Protein AF-A0A9K3HLA7-F1 (afdb_monomer)

InterPro domains:
  IPR035647 EF-G domain III/V-like [SSF54980] (9-65)

Radius of gyration: 18.86 Å; Cα contacts (8 Å, |Δi|>4): 36; chains: 1; bounding box: 51×28×44 Å

Solvent-accessible surface area (backbone atoms only — not comparable to full-atom values): 4738 Å² total; per-residue (Å²): 136,83,80,73,79,77,54,87,58,49,62,24,61,78,43,79,64,71,55,81,88,83,86,76,91,86,82,89,78,87,80,93,58,56,54,82,44,87,84,32,75,41,18,53,50,51,30,54,52,27,49,78,69,75,42,70,57,66,77,84,60,71,72,82,73,57,81,86,126

Organism: Helianthus annuus (NCBI:txid4232)

Structure (mmCIF, N/CA/C/O backbone):
data_AF-A0A9K3HLA7-F1
#
_entry.id   AF-A0A9K3HLA7-F1
#
loop_
_atom_site.group_PDB
_atom_site.id
_atom_site.type_symbol
_atom_site.label_atom_id
_atom_site.label_alt_id
_atom_site.label_comp_id
_atom_site.label_asym_id
_atom_site.label_entity_id
_atom_site.label_seq_id
_atom_site.pdbx_PDB_ins_code
_atom_site.Cartn_x
_atom_site.Cartn_y
_atom_site.Cartn_z
_atom_site.occupancy
_atom_site.B_iso_or_equiv
_atom_site.auth_seq_id
_atom_site.auth_comp_id
_atom_site.auth_asym_id
_atom_site.auth_atom_id
_atom_site.pdbx_PDB_model_num
ATOM 1 N N . MET A 1 1 ? 4.180 -18.620 -1.532 1.00 41.22 1 MET A N 1
ATOM 2 C CA . MET A 1 1 ? 5.524 -18.553 -2.150 1.00 41.22 1 MET A CA 1
ATOM 3 C C . MET A 1 1 ? 5.823 -17.084 -2.449 1.00 41.22 1 MET A C 1
ATOM 5 O O . MET A 1 1 ? 5.364 -16.560 -3.454 1.00 41.22 1 MET A O 1
ATOM 9 N N . GLN A 1 2 ? 6.441 -16.372 -1.501 1.00 37.00 2 GLN A N 1
ATOM 10 C CA . GLN A 1 2 ? 6.730 -14.934 -1.613 1.00 37.00 2 GLN A CA 1
ATOM 11 C C . GLN A 1 2 ? 7.834 -14.720 -2.649 1.00 37.00 2 GLN A C 1
ATOM 13 O O . GLN A 1 2 ? 8.891 -15.337 -2.546 1.00 37.00 2 GLN A O 1
ATOM 18 N N . ARG A 1 3 ? 7.579 -13.883 -3.662 1.00 40.75 3 ARG A N 1
ATOM 19 C CA . ARG A 1 3 ? 8.590 -13.525 -4.661 1.00 40.75 3 ARG A CA 1
ATOM 20 C C . ARG A 1 3 ? 9.647 -12.645 -3.981 1.00 40.75 3 ARG A C 1
ATOM 22 O O . ARG A 1 3 ? 9.302 -11.540 -3.562 1.00 40.75 3 ARG A O 1
ATOM 29 N N . PRO A 1 4 ? 10.902 -13.106 -3.838 1.00 51.44 4 PRO A N 1
ATOM 30 C CA . PRO A 1 4 ? 11.973 -12.261 -3.338 1.00 51.44 4 PRO A CA 1
ATOM 31 C C . PRO A 1 4 ? 12.182 -11.135 -4.352 1.00 51.44 4 PRO A C 1
ATOM 33 O O . PRO A 1 4 ? 12.198 -11.385 -5.559 1.00 51.44 4 PRO A O 1
ATOM 36 N N . GLY A 1 5 ? 12.274 -9.894 -3.867 1.00 53.22 5 GLY A N 1
ATOM 37 C CA . GLY A 1 5 ? 12.505 -8.726 -4.711 1.00 53.22 5 GLY A CA 1
ATOM 38 C C . GLY A 1 5 ? 13.659 -8.998 -5.668 1.00 53.22 5 GLY A C 1
ATOM 39 O O . GLY A 1 5 ? 14.750 -9.364 -5.234 1.00 53.22 5 GLY A O 1
ATOM 40 N N . THR A 1 6 ? 13.394 -8.893 -6.971 1.00 54.78 6 THR A N 1
ATOM 41 C CA . THR A 1 6 ? 14.390 -9.140 -8.014 1.00 54.78 6 THR A CA 1
ATOM 42 C C . THR A 1 6 ? 15.640 -8.320 -7.695 1.00 54.78 6 THR A C 1
ATOM 44 O O . THR A 1 6 ? 15.527 -7.096 -7.570 1.00 54.78 6 THR A O 1
ATOM 47 N N . PRO A 1 7 ? 16.816 -8.950 -7.526 1.00 58.56 7 PRO A N 1
ATOM 48 C CA . PRO A 1 7 ? 18.031 -8.214 -7.212 1.00 58.56 7 PRO A CA 1
ATOM 49 C C . PRO A 1 7 ? 18.302 -7.197 -8.325 1.00 58.56 7 PRO A C 1
ATOM 51 O O . PRO A 1 7 ? 17.949 -7.438 -9.479 1.00 58.56 7 PRO A O 1
ATOM 54 N N . LEU A 1 8 ? 18.936 -6.060 -8.010 1.00 58.00 8 LEU A N 1
ATOM 55 C CA . LEU A 1 8 ? 19.285 -5.026 -9.003 1.00 58.00 8 LEU A CA 1
ATOM 56 C C . LEU A 1 8 ? 20.030 -5.592 -10.231 1.00 58.00 8 LEU A C 1
ATOM 58 O O . LEU A 1 8 ? 19.981 -5.011 -11.313 1.00 58.00 8 LEU A O 1
ATOM 62 N N . SER A 1 9 ? 20.675 -6.751 -10.080 1.00 68.19 9 SER A N 1
ATOM 63 C CA . SER A 1 9 ? 21.329 -7.505 -11.148 1.00 68.19 9 SER A CA 1
ATOM 64 C C . SER A 1 9 ? 20.379 -8.134 -12.173 1.00 68.19 9 SER A C 1
ATOM 66 O O . SER A 1 9 ? 20.829 -8.436 -13.273 1.00 68.19 9 SER A O 1
ATOM 68 N N . ALA A 1 10 ? 19.092 -8.315 -11.870 1.00 85.88 10 ALA A N 1
ATOM 69 C CA . ALA A 1 10 ? 18.163 -9.060 -12.717 1.00 85.88 10 ALA A CA 1
ATOM 70 C C . ALA A 1 10 ? 17.993 -8.427 -14.104 1.00 85.88 10 ALA A C 1
ATOM 72 O O . ALA A 1 10 ? 18.153 -9.111 -15.107 1.00 85.88 10 ALA A O 1
ATOM 73 N N . LEU A 1 11 ? 17.761 -7.111 -14.182 1.00 86.31 11 LEU A N 1
ATOM 74 C CA . LEU A 1 11 ? 17.593 -6.429 -15.473 1.00 86.31 11 LEU A CA 1
ATOM 75 C C . LEU A 1 11 ? 18.874 -6.486 -16.313 1.00 86.31 11 LEU A C 1
ATOM 77 O O . LEU A 1 11 ? 18.826 -6.722 -17.519 1.00 86.31 11 LEU A O 1
ATOM 81 N N . ARG A 1 12 ? 20.028 -6.290 -15.670 1.00 86.88 12 ARG A N 1
ATOM 82 C CA . ARG A 1 12 ? 21.326 -6.339 -16.345 1.00 86.88 12 ARG A CA 1
ATOM 83 C C . ARG A 1 12 ? 21.622 -7.750 -16.856 1.00 86.88 12 ARG A C 1
ATOM 85 O O . ARG A 1 12 ? 22.071 -7.899 -17.986 1.00 86.88 12 ARG A O 1
ATOM 92 N N . ALA A 1 13 ? 21.322 -8.776 -16.060 1.00 89.25 13 ALA A N 1
ATOM 93 C CA . ALA A 1 13 ? 21.459 -10.174 -16.457 1.00 89.25 13 ALA A CA 1
ATOM 94 C C . ALA A 1 13 ? 20.535 -10.524 -17.636 1.00 89.25 13 ALA A C 1
ATOM 96 O O . ALA A 1 13 ? 20.996 -11.090 -18.622 1.00 89.25 13 ALA A O 1
ATOM 97 N N . SER A 1 14 ? 19.263 -10.115 -17.593 1.00 92.06 14 SER A N 1
ATOM 98 C 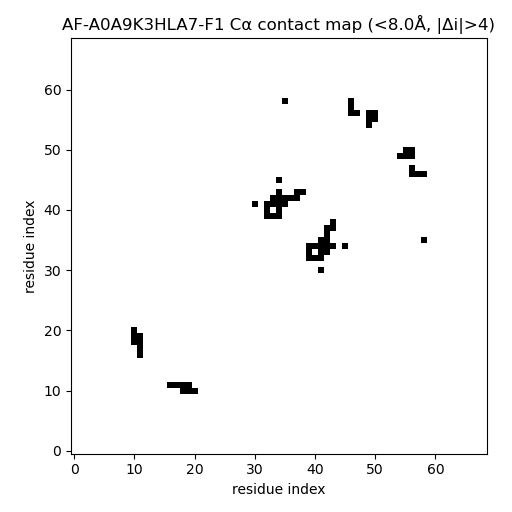CA . SER A 1 14 ? 18.290 -10.366 -18.669 1.00 92.06 14 SER A CA 1
ATOM 99 C C . SER A 1 14 ? 18.579 -9.613 -19.972 1.00 92.06 14 SER A C 1
ATOM 101 O O . SER A 1 14 ? 18.016 -9.956 -21.004 1.00 92.06 14 SER A O 1
ATOM 103 N N . THR A 1 15 ? 19.446 -8.599 -19.944 1.00 91.62 15 THR A N 1
ATOM 104 C CA . THR A 1 15 ? 19.798 -7.773 -21.115 1.00 91.62 15 THR A CA 1
ATOM 105 C C . THR A 1 15 ? 21.254 -7.944 -21.538 1.00 91.62 15 THR A C 1
ATOM 107 O O . THR A 1 15 ? 21.797 -7.098 -22.242 1.00 91.62 15 THR A O 1
ATOM 110 N N . SER A 1 16 ? 21.916 -9.022 -21.100 1.00 91.00 16 SER A N 1
ATOM 111 C CA . SER A 1 16 ? 23.334 -9.285 -21.400 1.00 91.00 16 SER A CA 1
ATOM 112 C C . SER A 1 16 ? 24.251 -8.090 -21.093 1.00 91.00 16 SER A C 1
ATOM 114 O O . SER A 1 16 ? 25.210 -7.817 -21.809 1.00 91.00 16 SER A O 1
ATOM 116 N N . GLY A 1 17 ? 23.942 -7.336 -20.037 1.00 88.00 17 GLY A N 1
ATOM 117 C CA . GLY A 1 17 ? 24.730 -6.183 -19.611 1.00 88.00 17 GLY A CA 1
ATOM 118 C C . GLY A 1 17 ? 24.434 -4.869 -20.328 1.00 88.00 17 GLY A C 1
ATOM 119 O O . GLY A 1 17 ? 25.085 -3.881 -20.000 1.00 88.00 17 GLY A O 1
ATOM 120 N N . GLN A 1 18 ? 23.487 -4.839 -21.267 1.00 90.94 18 GLN A N 1
ATOM 121 C CA . GLN A 1 18 ? 23.250 -3.669 -22.117 1.00 90.94 18 GLN A CA 1
ATOM 122 C C . GLN A 1 18 ? 22.356 -2.611 -21.464 1.00 90.94 18 GLN A C 1
ATOM 124 O O . GLN A 1 18 ? 22.544 -1.422 -21.711 1.00 90.94 18 GLN A O 1
ATOM 129 N N . ALA A 1 19 ? 21.398 -3.012 -20.621 1.00 89.25 19 ALA A N 1
ATOM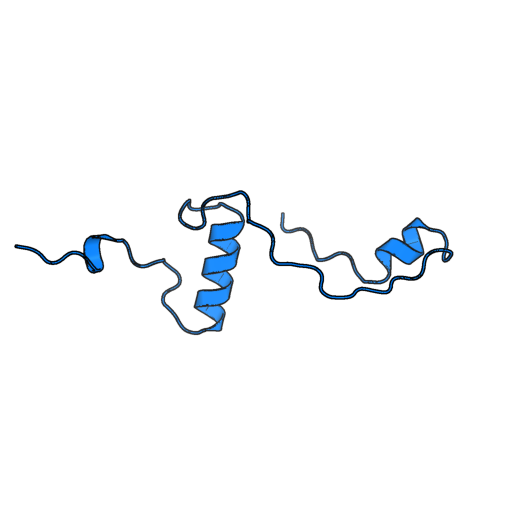 130 C CA . ALA A 1 19 ? 20.518 -2.061 -19.950 1.00 89.25 19 ALA A CA 1
ATOM 131 C C . ALA A 1 19 ? 21.085 -1.602 -18.599 1.00 89.25 19 ALA A C 1
ATOM 133 O O . ALA A 1 19 ? 21.477 -2.412 -17.753 1.00 89.25 19 ALA A O 1
ATOM 134 N N . PHE A 1 20 ? 21.029 -0.287 -18.374 1.00 84.44 20 PHE A N 1
ATOM 135 C CA . PHE A 1 20 ? 21.365 0.370 -17.113 1.00 84.44 20 PHE A CA 1
ATOM 136 C C . PHE A 1 20 ? 20.139 1.085 -16.568 1.00 84.44 20 PHE A C 1
ATOM 138 O O . PHE A 1 20 ? 19.395 1.730 -17.305 1.00 84.44 20 PHE A O 1
ATOM 145 N N . ARG A 1 21 ? 19.904 0.939 -15.266 1.00 83.81 21 ARG A N 1
ATOM 146 C CA . ARG A 1 21 ? 18.657 1.364 -14.643 1.00 83.81 21 ARG A CA 1
ATOM 147 C C . ARG A 1 21 ? 18.873 2.625 -13.814 1.00 83.81 21 ARG A C 1
ATOM 149 O O . ARG A 1 21 ? 19.631 2.598 -12.851 1.00 83.81 21 ARG A O 1
ATOM 156 N N . GLN A 1 22 ? 18.152 3.687 -14.152 1.00 89.06 22 GLN A N 1
ATOM 157 C CA . GLN A 1 22 ? 17.964 4.864 -13.308 1.00 89.06 22 GLN A CA 1
ATOM 158 C C . GLN A 1 22 ? 16.479 4.945 -12.951 1.00 89.06 22 GLN A C 1
ATOM 160 O O . GLN A 1 22 ? 15.623 4.700 -13.799 1.00 89.06 22 GLN A O 1
ATOM 165 N N . CYS A 1 23 ? 16.156 5.197 -11.685 1.00 90.06 23 CYS A N 1
ATOM 166 C CA . CYS A 1 23 ? 14.774 5.268 -11.214 1.00 90.06 23 CYS A CA 1
ATOM 167 C C . CYS A 1 23 ? 14.583 6.547 -10.405 1.00 90.06 23 CYS A C 1
ATOM 169 O O . CYS A 1 23 ? 15.388 6.851 -9.527 1.00 90.06 23 CYS A O 1
ATOM 171 N N . MET A 1 24 ? 13.512 7.272 -10.713 1.00 94.75 24 MET A N 1
ATOM 172 C CA . MET A 1 24 ? 13.037 8.430 -9.965 1.00 94.75 24 MET A CA 1
ATOM 173 C C . MET A 1 24 ? 11.614 8.146 -9.496 1.00 94.75 24 MET A C 1
ATOM 175 O O . MET A 1 24 ? 10.927 7.297 -10.065 1.00 94.75 24 MET A O 1
ATOM 179 N N . PHE A 1 25 ? 11.197 8.822 -8.430 1.00 95.81 25 PHE A N 1
ATOM 180 C CA . PHE A 1 25 ? 9.799 8.794 -8.025 1.00 95.81 25 PHE A CA 1
ATOM 181 C C . PHE A 1 25 ? 8.929 9.395 -9.136 1.00 95.81 25 PHE A C 1
ATOM 183 O O . PHE A 1 25 ? 9.327 10.378 -9.756 1.00 95.81 25 PHE A O 1
ATOM 190 N N . ASP A 1 26 ? 7.759 8.799 -9.349 1.00 96.62 26 ASP A N 1
ATOM 191 C CA . ASP A 1 26 ? 6.783 9.243 -10.343 1.00 96.62 26 ASP A CA 1
ATOM 192 C C . ASP A 1 26 ? 5.472 9.636 -9.645 1.00 96.62 26 ASP A C 1
ATOM 194 O O . ASP A 1 26 ? 5.181 10.821 -9.497 1.00 96.62 26 ASP A O 1
ATOM 198 N N . HIS A 1 27 ? 4.725 8.660 -9.110 1.00 96.75 27 HIS A N 1
ATOM 199 C CA . HIS A 1 27 ? 3.465 8.906 -8.402 1.00 96.75 27 HIS A CA 1
ATOM 200 C C . HIS A 1 27 ? 3.096 7.789 -7.407 1.00 96.75 27 HIS A C 1
ATOM 202 O O . HIS A 1 27 ? 3.745 6.742 -7.331 1.00 96.75 27 HIS A O 1
ATOM 208 N N . TRP A 1 28 ? 2.013 8.012 -6.653 1.00 96.44 28 TRP A N 1
ATOM 209 C CA . TRP A 1 28 ? 1.356 6.993 -5.832 1.00 96.44 28 TRP A CA 1
ATOM 210 C C . TRP A 1 28 ? 0.244 6.304 -6.624 1.00 96.44 28 TRP A C 1
ATOM 212 O O . TRP A 1 28 ? -0.715 6.956 -7.032 1.00 96.44 28 TRP A O 1
ATOM 222 N N . GLY A 1 29 ? 0.367 4.993 -6.830 1.00 95.00 29 GLY A N 1
ATOM 223 C CA . GLY A 1 29 ? -0.660 4.169 -7.468 1.00 95.00 29 GLY A CA 1
ATOM 224 C C . GLY A 1 29 ? -1.599 3.515 -6.455 1.00 95.00 29 GLY A C 1
ATOM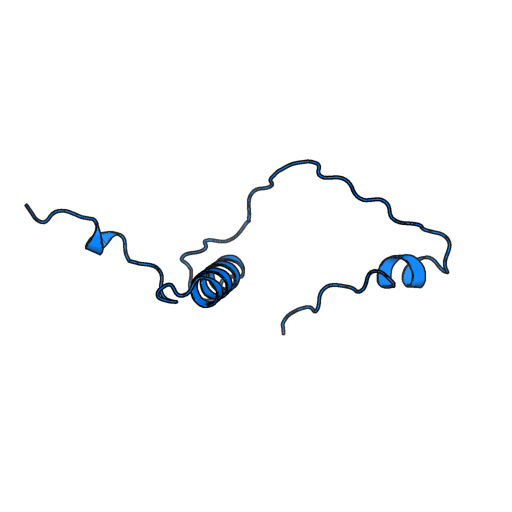 225 O O . GLY A 1 29 ? -1.210 3.247 -5.315 1.00 95.00 29 GLY A O 1
ATOM 226 N 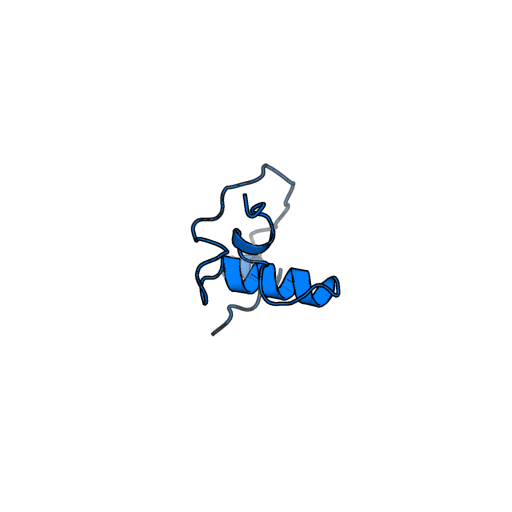N . LEU A 1 30 ? -2.831 3.228 -6.883 1.00 94.56 30 LEU A N 1
ATOM 227 C CA . LEU A 1 30 ? -3.770 2.430 -6.097 1.00 94.56 30 LEU A CA 1
ATOM 228 C C . LEU A 1 30 ? -3.352 0.955 -6.092 1.00 94.56 30 LEU A C 1
ATOM 230 O O . LEU A 1 30 ? 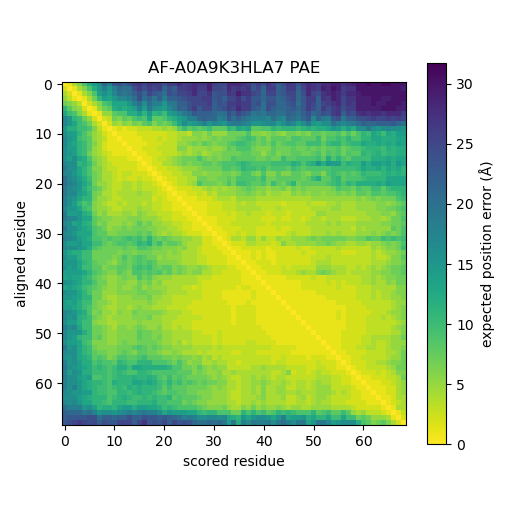-2.913 0.411 -7.105 1.00 94.56 30 LEU A O 1
ATOM 234 N N . MET A 1 31 ? -3.520 0.319 -4.937 1.00 93.50 31 MET A N 1
ATOM 235 C CA . MET A 1 31 ? -3.369 -1.124 -4.761 1.00 93.50 31 MET A CA 1
ATOM 236 C C . MET A 1 31 ? -4.693 -1.835 -5.091 1.00 93.50 31 MET A C 1
ATOM 238 O O . MET A 1 31 ? -5.757 -1.222 -5.011 1.00 93.50 31 MET A O 1
ATOM 242 N N . SER A 1 32 ? -4.624 -3.086 -5.552 1.00 94.75 32 SER A N 1
ATOM 243 C CA . SER A 1 32 ? -5.754 -3.756 -6.217 1.00 94.75 32 SER A CA 1
ATOM 244 C C . SER A 1 32 ? -6.598 -4.629 -5.295 1.00 94.75 32 SER A C 1
ATOM 246 O O . SER A 1 32 ? -7.725 -4.945 -5.666 1.00 94.75 32 SER A O 1
ATOM 248 N N . PHE A 1 33 ? -6.083 -5.031 -4.132 1.00 93.69 33 PHE A N 1
ATOM 249 C CA . PHE A 1 33 ? -6.814 -5.896 -3.205 1.00 93.69 33 PHE A CA 1
ATOM 250 C C . PHE A 1 33 ? -7.166 -5.188 -1.898 1.00 93.69 33 PHE A C 1
ATOM 252 O O . PHE A 1 33 ? -6.520 -4.221 -1.485 1.00 93.69 33 PHE A O 1
ATOM 259 N N . ASP A 1 34 ? -8.202 -5.701 -1.237 1.00 90.50 34 ASP A N 1
ATOM 260 C CA . ASP A 1 34 ? -8.675 -5.178 0.037 1.00 90.50 34 ASP A CA 1
ATOM 261 C C . ASP A 1 34 ? -7.677 -5.519 1.164 1.00 90.50 34 ASP A C 1
ATOM 263 O O . ASP A 1 34 ? -7.396 -6.700 1.400 1.00 90.50 34 ASP A O 1
ATOM 267 N N . PRO A 1 35 ? -7.133 -4.529 1.898 1.00 91.75 35 PRO A N 1
ATOM 268 C CA . PRO A 1 35 ? -6.262 -4.783 3.046 1.00 91.75 35 PRO A CA 1
ATOM 269 C C . PRO A 1 35 ? -6.956 -5.493 4.222 1.00 91.75 35 PRO A C 1
ATOM 271 O O . PRO A 1 35 ? -6.265 -6.006 5.107 1.00 91.75 35 PRO A O 1
ATOM 274 N N . LEU A 1 36 ? -8.290 -5.515 4.266 1.00 90.31 36 LEU A N 1
ATOM 275 C CA . LEU A 1 36 ? -9.075 -6.191 5.301 1.00 90.31 36 LEU A CA 1
ATOM 276 C C . LEU A 1 36 ? -9.369 -7.659 4.986 1.00 90.31 36 LEU A C 1
ATOM 278 O O . LEU A 1 36 ? -9.663 -8.429 5.902 1.00 90.31 36 LEU A O 1
ATOM 282 N N . GLU A 1 37 ? -9.255 -8.067 3.724 1.00 91.31 37 GLU A N 1
ATOM 283 C CA . GLU A 1 37 ? -9.458 -9.454 3.322 1.00 91.31 37 GLU A CA 1
ATOM 284 C C . GLU A 1 37 ? -8.265 -10.316 3.757 1.00 91.31 37 GLU A C 1
ATOM 286 O O . GLU A 1 37 ? -7.140 -10.171 3.273 1.00 91.31 37 GLU A O 1
ATOM 291 N N . VAL A 1 38 ? -8.500 -11.234 4.697 1.00 89.38 38 VAL A N 1
ATOM 292 C CA . VAL A 1 38 ? -7.444 -12.085 5.257 1.00 89.38 38 VAL A CA 1
ATOM 293 C C . VAL A 1 38 ? -6.797 -12.928 4.159 1.00 89.38 38 VAL A C 1
ATOM 295 O O . VAL A 1 38 ? -7.452 -13.719 3.488 1.00 89.38 38 VAL A O 1
ATOM 298 N N . GLY A 1 39 ? -5.478 -12.800 4.027 1.00 90.00 39 GLY A N 1
ATOM 299 C CA . GLY A 1 39 ? -4.693 -13.532 3.031 1.00 90.00 39 GLY A CA 1
ATOM 300 C C . GLY A 1 39 ? -4.490 -12.782 1.714 1.00 90.00 39 GLY A C 1
ATOM 301 O O . GLY A 1 39 ? -3.671 -13.230 0.907 1.00 90.00 39 GLY A O 1
ATOM 302 N N . SER A 1 40 ? -5.141 -11.629 1.516 1.00 94.75 40 SER A N 1
ATOM 303 C CA . SER A 1 40 ? -4.816 -10.727 0.410 1.00 94.75 40 SER A CA 1
ATOM 304 C C . SER A 1 40 ? -3.378 -10.205 0.533 1.00 94.75 40 SER A C 1
ATOM 306 O O . SER A 1 40 ? -2.777 -10.181 1.617 1.00 94.75 40 SER A O 1
ATOM 308 N N . GLN A 1 41 ? -2.790 -9.783 -0.587 1.00 94.00 41 GLN A N 1
ATOM 309 C CA . GLN A 1 41 ? -1.416 -9.277 -0.596 1.00 94.00 41 GLN A CA 1
ATOM 310 C C . GLN A 1 41 ? -1.279 -8.005 0.268 1.00 94.00 41 GLN A C 1
ATOM 312 O O . GLN A 1 41 ? -0.291 -7.832 0.986 1.00 94.00 41 GLN A O 1
ATOM 317 N N . GLU A 1 42 ? -2.293 -7.152 0.246 1.00 95.00 42 GLU A N 1
ATOM 318 C CA . GLU A 1 42 ? -2.392 -5.886 0.958 1.00 95.00 42 GLU A CA 1
ATOM 319 C C . GLU A 1 42 ? -2.605 -6.131 2.455 1.00 95.00 42 GLU A C 1
ATOM 321 O O . GLU A 1 42 ? -1.971 -5.457 3.268 1.00 95.00 42 GLU A O 1
ATOM 326 N N . SER A 1 43 ? -3.384 -7.153 2.829 1.00 94.44 43 SER A N 1
ATOM 327 C CA . SER A 1 43 ? -3.533 -7.592 4.223 1.00 94.44 43 SER A CA 1
ATOM 328 C C . SER A 1 43 ? -2.191 -8.037 4.806 1.00 94.44 43 SER A C 1
ATOM 330 O O . SER A 1 43 ? -1.762 -7.542 5.852 1.00 94.44 43 SER A O 1
ATOM 332 N N . ILE A 1 44 ? -1.444 -8.873 4.074 1.00 94.94 44 ILE A N 1
ATOM 333 C CA . ILE A 1 44 ? -0.104 -9.323 4.486 1.00 94.94 44 ILE A CA 1
ATOM 334 C C . ILE A 1 44 ? 0.845 -8.128 4.661 1.00 94.94 44 ILE A C 1
ATOM 336 O O . ILE A 1 44 ? 1.589 -8.070 5.646 1.00 94.94 44 ILE A O 1
ATOM 340 N N . LEU A 1 45 ? 0.824 -7.168 3.729 1.00 95.19 45 LEU A N 1
ATOM 341 C CA . LEU A 1 45 ? 1.651 -5.960 3.791 1.00 95.19 45 LEU A CA 1
ATOM 342 C C . LEU A 1 45 ? 1.320 -5.111 5.027 1.00 95.19 45 LEU A C 1
ATOM 344 O O . LEU A 1 45 ? 2.229 -4.726 5.773 1.00 95.19 45 LEU A O 1
ATOM 348 N N . VAL A 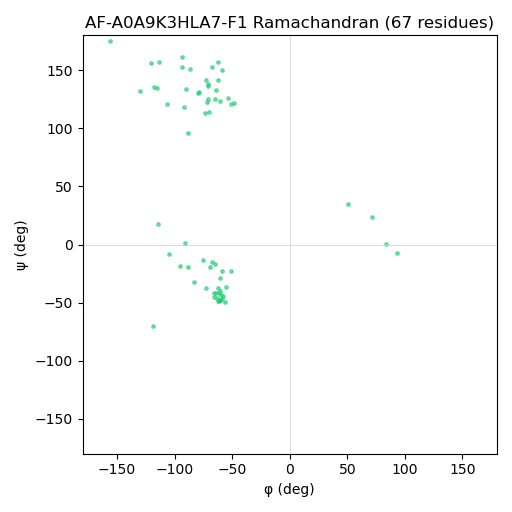1 46 ? 0.035 -4.843 5.266 1.00 95.19 46 VAL A N 1
ATOM 349 C CA . VAL A 1 46 ? -0.443 -4.064 6.416 1.00 95.19 46 VAL A CA 1
ATOM 350 C C . VAL A 1 46 ? -0.044 -4.739 7.726 1.00 95.19 46 VAL A C 1
ATOM 352 O O . VAL A 1 46 ? 0.542 -4.080 8.590 1.00 95.19 46 VAL A O 1
ATOM 355 N N . THR A 1 47 ? -0.262 -6.049 7.867 1.00 95.00 47 THR A N 1
ATOM 356 C CA . THR A 1 47 ? 0.138 -6.813 9.059 1.00 95.00 47 THR A CA 1
ATOM 357 C C . THR A 1 47 ? 1.641 -6.713 9.322 1.00 95.00 47 THR A C 1
ATOM 359 O O . THR A 1 47 ? 2.054 -6.430 10.450 1.00 95.00 47 THR A O 1
ATOM 362 N N . HIS A 1 48 ? 2.478 -6.850 8.288 1.00 95.88 48 HIS A N 1
ATOM 363 C CA . HIS A 1 48 ? 3.935 -6.736 8.428 1.00 95.88 48 HIS A CA 1
ATOM 364 C C . HIS A 1 48 ? 4.367 -5.348 8.922 1.00 95.88 48 HIS A C 1
ATOM 366 O O . HIS A 1 48 ? 5.239 -5.222 9.789 1.00 95.88 48 HIS A O 1
ATOM 372 N N . ILE A 1 49 ? 3.747 -4.290 8.391 1.00 96.50 49 ILE A N 1
ATOM 373 C CA . ILE A 1 49 ? 4.026 -2.908 8.796 1.00 96.50 49 ILE A CA 1
ATOM 374 C C . ILE A 1 49 ? 3.594 -2.675 10.244 1.00 96.50 49 ILE A C 1
ATOM 376 O O . ILE A 1 49 ? 4.370 -2.103 11.012 1.00 96.50 49 ILE A O 1
ATOM 380 N N . ARG A 1 50 ? 2.397 -3.133 10.630 1.00 96.38 50 ARG A N 1
ATOM 381 C CA . ARG A 1 50 ? 1.869 -3.009 11.999 1.00 96.38 50 ARG A CA 1
ATOM 382 C C . ARG A 1 50 ? 2.786 -3.690 13.008 1.00 96.38 50 ARG A C 1
ATOM 384 O O . ARG A 1 50 ? 3.190 -3.044 13.973 1.00 96.38 50 ARG A O 1
ATOM 391 N N . LYS A 1 51 ? 3.220 -4.922 12.720 1.00 96.31 51 LYS A N 1
ATOM 392 C CA . LYS A 1 51 ? 4.192 -5.667 13.535 1.00 96.31 51 LYS A CA 1
ATOM 393 C C . LYS A 1 51 ? 5.498 -4.896 13.719 1.00 96.31 51 LYS A C 1
ATOM 395 O O . LYS A 1 51 ? 5.946 -4.697 14.844 1.00 96.31 51 LYS A O 1
ATOM 400 N N . ARG A 1 52 ? 6.082 -4.384 12.628 1.00 97.88 52 ARG A N 1
ATOM 401 C CA . ARG A 1 52 ? 7.317 -3.574 12.667 1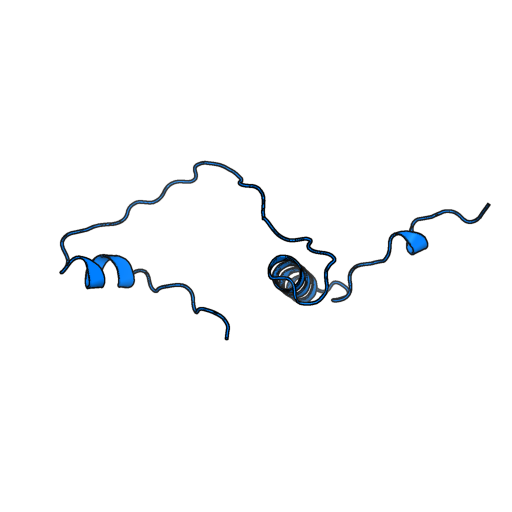.00 97.88 52 ARG A CA 1
ATOM 402 C C . ARG A 1 52 ? 7.157 -2.290 13.488 1.00 97.88 52 ARG A C 1
ATOM 404 O O . ARG A 1 52 ? 8.135 -1.780 14.023 1.00 97.88 52 ARG A O 1
ATOM 411 N N . LYS A 1 53 ? 5.945 -1.740 13.550 1.00 97.69 53 LYS A N 1
ATOM 412 C CA . LYS A 1 53 ? 5.616 -0.529 14.312 1.00 97.69 53 LYS A CA 1
ATOM 413 C C . LYS A 1 53 ? 5.150 -0.815 15.746 1.00 97.69 53 LYS A C 1
ATOM 415 O O . LYS A 1 53 ? 4.839 0.136 16.450 1.00 97.69 53 LYS A O 1
ATOM 420 N N . GLY A 1 54 ? 5.113 -2.078 16.183 1.00 96.12 54 GLY A N 1
ATOM 421 C CA . GLY A 1 54 ? 4.672 -2.451 17.532 1.00 96.12 54 GLY A CA 1
ATOM 422 C C . GLY A 1 54 ? 3.163 -2.302 17.764 1.00 96.12 54 GLY A C 1
ATOM 423 O O . GLY A 1 54 ? 2.731 -2.131 18.898 1.00 96.12 54 GLY A O 1
ATOM 424 N N . LEU A 1 55 ? 2.357 -2.335 16.700 1.00 95.44 55 LEU A N 1
ATOM 425 C CA . LEU A 1 55 ? 0.895 -2.285 16.771 1.00 95.44 55 LEU A CA 1
ATOM 426 C C . LEU A 1 55 ? 0.303 -3.703 16.793 1.00 9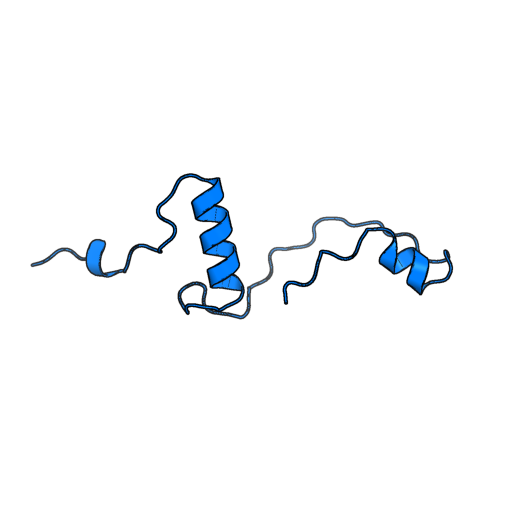5.44 55 LEU A C 1
ATOM 428 O O . LEU A 1 55 ? 0.950 -4.654 16.353 1.00 95.44 55 LEU A O 1
ATOM 432 N N . LYS A 1 56 ? -0.957 -3.841 17.237 1.00 92.06 56 LYS A N 1
ATOM 433 C CA . LYS A 1 56 ? -1.710 -5.106 17.134 1.00 92.06 56 LYS A CA 1
ATOM 434 C C . LYS A 1 56 ? -1.705 -5.591 15.681 1.00 92.06 56 LYS A C 1
ATOM 436 O O . LYS A 1 56 ? -2.090 -4.832 14.796 1.00 92.06 56 LYS A O 1
ATOM 441 N N . GLU A 1 57 ? -1.282 -6.830 15.429 1.00 89.88 57 GLU A N 1
ATOM 442 C CA . GLU A 1 57 ? -1.175 -7.379 14.065 1.00 89.88 57 GLU A CA 1
ATOM 443 C C . GLU A 1 57 ? -2.530 -7.406 13.346 1.00 89.88 57 GLU A C 1
ATOM 445 O O . GLU A 1 57 ? -2.618 -7.025 12.178 1.00 89.88 57 GLU A O 1
ATOM 450 N N . GLN A 1 58 ? -3.588 -7.767 14.074 1.00 86.75 58 GLN A N 1
ATOM 451 C CA . GLN A 1 58 ? -4.962 -7.682 13.597 1.00 86.75 58 GLN A CA 1
ATOM 452 C C . GLN A 1 58 ? -5.410 -6.217 13.513 1.00 86.75 58 GLN A C 1
ATOM 454 O O . GLN A 1 58 ? -5.139 -5.402 14.406 1.00 86.75 58 GLN A O 1
ATOM 459 N N . MET A 1 59 ? -6.083 -5.877 12.416 1.00 87.56 59 MET A N 1
ATOM 460 C CA . MET A 1 59 ? -6.693 -4.566 12.242 1.00 87.56 59 MET A CA 1
ATOM 461 C C . MET A 1 59 ? -7.910 -4.435 13.161 1.00 87.56 59 MET A C 1
ATOM 463 O O . MET A 1 59 ? -8.678 -5.381 13.320 1.00 87.56 59 MET A O 1
ATOM 467 N N . THR A 1 60 ? -8.052 -3.271 13.791 1.00 88.38 60 THR A N 1
ATOM 468 C CA . THR A 1 60 ? -9.187 -2.980 14.667 1.00 88.38 60 THR A CA 1
ATOM 469 C C . THR A 1 60 ? -10.475 -2.967 13.834 1.00 88.38 60 THR A C 1
ATOM 471 O O . THR A 1 60 ? -10.511 -2.243 12.835 1.00 88.38 60 THR A O 1
ATOM 474 N N . PRO A 1 61 ? -11.502 -3.759 14.190 1.00 87.56 61 PRO A N 1
ATOM 475 C CA . PRO A 1 61 ? -12.768 -3.766 13.467 1.00 87.56 61 PRO A CA 1
ATOM 476 C C . PRO A 1 61 ? -13.505 -2.436 13.652 1.00 87.56 61 PRO A C 1
ATOM 478 O O . PRO A 1 61 ? -13.364 -1.781 14.684 1.00 87.56 61 PRO A O 1
ATOM 481 N N . LEU A 1 62 ? -14.330 -2.061 12.667 1.00 86.12 62 LEU A N 1
ATOM 482 C CA . LEU A 1 62 ? -15.081 -0.800 12.697 1.00 86.12 62 LEU A CA 1
ATOM 483 C C . LEU A 1 62 ? -15.934 -0.657 13.969 1.00 86.12 62 LEU A C 1
ATOM 485 O O . LEU A 1 62 ? -15.987 0.421 14.548 1.00 86.12 62 LEU A O 1
ATOM 489 N N . SER A 1 63 ? -16.501 -1.764 14.456 1.00 89.19 63 SER A N 1
ATOM 490 C CA . SER A 1 63 ? -17.348 -1.820 15.653 1.00 89.19 63 SER A CA 1
ATOM 491 C C . SER A 1 63 ? -16.679 -1.339 16.945 1.00 89.19 63 SER A C 1
ATOM 493 O O . SER A 1 63 ? -17.375 -0.996 17.891 1.00 89.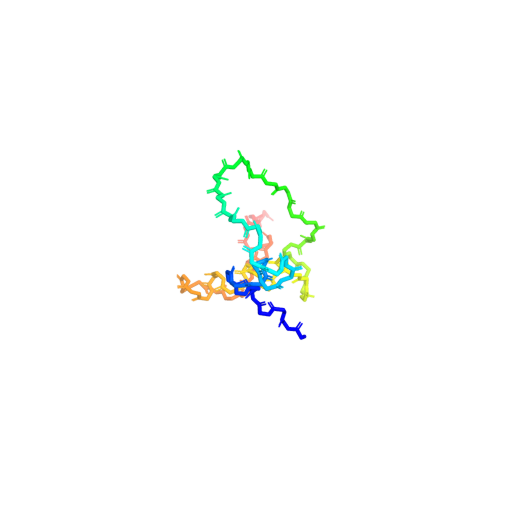19 63 SER A O 1
ATOM 495 N N . GLU A 1 64 ? -15.342 -1.347 17.037 1.00 90.06 64 GLU A N 1
ATOM 496 C CA . GLU A 1 64 ? -14.630 -0.778 18.197 1.00 90.06 64 GLU A CA 1
ATOM 497 C C . GLU A 1 64 ? -14.616 0.762 18.187 1.00 90.06 64 GLU A C 1
ATOM 499 O O . GLU A 1 64 ? -14.284 1.372 19.201 1.00 90.06 64 GLU A O 1
ATOM 504 N N . PHE A 1 65 ? -14.969 1.389 17.061 1.00 90.69 65 PHE A N 1
ATOM 505 C CA . PHE A 1 65 ? -15.044 2.843 16.899 1.00 90.69 65 PHE A CA 1
ATOM 506 C C . PHE A 1 65 ? -16.483 3.378 16.877 1.00 90.69 65 PHE A C 1
ATOM 508 O O . PHE A 1 65 ? -16.677 4.591 16.876 1.00 90.69 65 PHE A O 1
ATOM 515 N N . GLU A 1 66 ? -17.479 2.495 16.828 1.00 93.31 66 GLU A N 1
ATOM 516 C CA . GLU A 1 66 ? -18.893 2.861 16.863 1.00 93.31 66 GLU A CA 1
ATOM 517 C C . GLU A 1 66 ? -19.325 3.150 18.305 1.00 93.31 66 GLU A C 1
ATOM 519 O O . GLU A 1 66 ? -19.081 2.348 19.211 1.00 93.31 66 GLU A O 1
ATOM 524 N N . ASP A 1 67 ? -19.981 4.293 18.520 1.00 90.12 67 ASP A N 1
ATOM 525 C CA . ASP A 1 67 ? -20.572 4.615 19.816 1.00 90.12 67 ASP A CA 1
ATOM 526 C C . ASP A 1 67 ? -21.894 3.859 19.978 1.00 90.12 67 ASP A C 1
ATOM 528 O O . ASP A 1 67 ? -22.737 3.841 19.074 1.00 90.12 67 ASP A O 1
ATOM 532 N N . LYS A 1 68 ? -22.070 3.203 21.123 1.00 79.62 68 LYS A N 1
ATOM 533 C CA . LYS A 1 68 ? -23.285 2.438 21.408 1.00 79.62 68 LYS A CA 1
ATOM 534 C C . LYS A 1 68 ? -24.296 3.377 22.053 1.00 79.62 68 LYS A C 1
ATOM 536 O O . LYS A 1 68 ? -24.234 3.598 23.260 1.00 79.62 68 LYS A O 1
ATOM 541 N N . LEU A 1 69 ? -25.188 3.928 21.229 1.00 69.12 69 LEU A N 1
ATOM 542 C CA . LEU A 1 69 ? -26.398 4.629 21.675 1.00 69.12 69 LEU A CA 1
ATOM 543 C C . LEU A 1 69 ? -27.375 3.677 22.376 1.00 69.12 69 LEU A C 1
ATOM 545 O O . LEU A 1 69 ? -27.534 2.531 21.893 1.00 69.12 69 LEU A O 1
#

pLDDT: mean 86.2, std 14.61, range [37.0, 97.88]

Nearest PDB structures (foldseek):
  8q87-assembly1_A  TM=9.424E-01  e=2.015E-03  Gallus gallus
  8xsx-assembly1_CB  TM=9.382E-01  e=2.828E-03  Homo sapiens
  2e1r-assembly1_A  TM=8.365E-01  e=3.466E-03  Saccharomyces cerevisiae
  8ceh-assembly1_Aa  TM=8.326E-01  e=9.577E-03  Saccharomyces cerevisiae

Secondary structure (DSSP, 8-state):
---PPPPTHHHHHHTTT----------PPPPSS-TTSTTSHHHHHHHHHHHHTT--SSPPPGGGTS---

Sequence (69 aa):
MQRPGTPLSALRASTSGQAFRQCMFDHWGLMSFDPLEVGSQESILVTHIRKRKGLKEQMTPLSEFEDKL

Foldseek 3Di:
DDDDPDPLCNVCVVVVNPDDDDDDDDDDDDDDDDLQPPPDPNVVVQLVVCVVVVHDSHDDDVVVVDDDD

Mean predicted aligned error: 7.96 Å